Protein AF-A0A7J8Y0W6-F1 (afdb_monomer_lite)

InterPro domains:
  IPR001148 Alpha carbonic anhydrase domain [PF00194] (11-84)
  IPR001148 Alpha carbonic anhydrase domain [PS51144] (1-86)
  IPR023561 Carbonic anhydrase, alpha-class [PTHR18952] (1-84)
  IPR036398 Alpha carbonic anhydrase domain superfamily [G3DSA:3.10.200.10] (1-86)
  IPR036398 Alpha carbonic anhydrase domain superfamily [SSF51069] (1-84)

Foldseek 3Di:
DKAAAPDPPDQQRIEDEAEDDDPDDDQPLVVLVVVVVVVCPPHDDDDPSDDDDPVSNVQPVPDWDWDWAFDPDPVGHTSYIYTYRD

Organism: Gossypium aridum (NCBI:txid34290)

Radius of gyration: 15.51 Å; chains: 1; bounding box: 31×25×39 Å

Secondary structure (DSSP, 8-state):
-EEE---TT-S--EEEEE----SSSPPHHHHHHHHHHHTTTTS----------GGGG----SSEEEEEEE-SSTT--EEEEEEEE-

Sequence (86 aa):
MVHHSTDPNFNHSVAVIGLLYKLGAPDAFLSKLITNVTSMADEVQEREVGVIDPNMIGIDGKKYYRYIGSLTVPPCTEGVIWTMSR

Structure (mmCIF, N/CA/C/O backbone):
data_AF-A0A7J8Y0W6-F1
#
_entry.id   AF-A0A7J8Y0W6-F1
#
loop_
_atom_site.group_PDB
_atom_site.id
_atom_site.type_symbol
_atom_site.label_atom_id
_atom_site.label_alt_id
_atom_site.label_comp_id
_atom_site.label_asym_id
_atom_site.label_entity_id
_atom_site.label_seq_id
_atom_site.pdbx_PDB_ins_code
_atom_site.Cartn_x
_atom_site.Cartn_y
_atom_site.Cartn_z
_atom_site.occupancy
_atom_site.B_iso_or_equiv
_atom_site.auth_seq_id
_atom_site.auth_comp_id
_atom_site.auth_asym_id
_atom_site.auth_atom_id
_atom_site.pdbx_PDB_model_num
ATOM 1 N N . MET A 1 1 ? -1.603 -3.328 -0.645 1.00 87.00 1 MET A N 1
ATOM 2 C CA . MET A 1 1 ? -0.952 -4.650 -0.800 1.00 87.00 1 MET A CA 1
ATOM 3 C C . MET A 1 1 ? 0.023 -4.569 -1.959 1.00 87.00 1 MET A C 1
ATOM 5 O O . MET A 1 1 ? -0.317 -3.934 -2.949 1.00 87.00 1 MET A O 1
ATOM 9 N N . VAL A 1 2 ? 1.207 -5.164 -1.834 1.00 92.44 2 VAL A N 1
ATOM 10 C CA . VAL A 1 2 ? 2.229 -5.175 -2.890 1.00 92.44 2 VAL A CA 1
ATOM 11 C C . VAL A 1 2 ? 2.539 -6.624 -3.237 1.00 92.44 2 VAL A C 1
ATOM 13 O O . VAL A 1 2 ? 2.700 -7.445 -2.338 1.00 92.44 2 VAL A O 1
ATOM 16 N N . HIS A 1 3 ? 2.604 -6.932 -4.526 1.00 93.00 3 HIS A N 1
ATOM 17 C CA . HIS A 1 3 ? 3.043 -8.218 -5.046 1.00 93.00 3 HIS A CA 1
ATOM 18 C C . HIS A 1 3 ? 4.242 -8.006 -5.972 1.00 93.00 3 HIS A C 1
ATOM 20 O O . HIS A 1 3 ? 4.232 -7.080 -6.782 1.00 93.00 3 HIS A O 1
ATOM 26 N N . HIS A 1 4 ? 5.245 -8.874 -5.855 1.00 93.19 4 HIS A N 1
ATOM 27 C CA . HIS A 1 4 ? 6.409 -8.912 -6.733 1.00 93.19 4 HIS A CA 1
ATOM 28 C C . HIS A 1 4 ? 6.497 -10.292 -7.400 1.00 93.19 4 HIS A C 1
ATOM 30 O O . HIS A 1 4 ? 6.672 -11.301 -6.715 1.00 93.19 4 HIS A O 1
ATOM 36 N N . SER A 1 5 ? 6.368 -10.329 -8.724 1.00 89.94 5 SER A N 1
ATOM 37 C CA . SER A 1 5 ? 6.542 -11.525 -9.546 1.00 89.94 5 SER A CA 1
ATOM 38 C C . SER A 1 5 ? 8.023 -11.870 -9.688 1.00 89.94 5 SER A C 1
ATOM 40 O O . SER A 1 5 ? 8.866 -10.989 -9.849 1.00 89.94 5 SER A O 1
ATOM 42 N N . THR A 1 6 ? 8.340 -13.161 -9.656 1.00 90.56 6 THR A N 1
ATOM 43 C CA . THR A 1 6 ? 9.692 -13.689 -9.886 1.00 90.56 6 THR A CA 1
ATOM 44 C C . THR A 1 6 ? 9.909 -14.182 -11.317 1.00 90.56 6 THR A C 1
ATOM 46 O O . THR A 1 6 ? 11.010 -14.626 -11.637 1.00 90.56 6 THR A O 1
ATOM 49 N N . ASP A 1 7 ? 8.888 -14.115 -12.180 1.00 89.12 7 ASP A N 1
ATOM 50 C CA . ASP A 1 7 ? 8.999 -14.528 -13.581 1.00 89.12 7 ASP A CA 1
ATOM 51 C C . ASP A 1 7 ? 9.827 -13.502 -14.377 1.00 89.12 7 ASP A C 1
ATOM 53 O O . ASP A 1 7 ? 9.386 -12.357 -14.534 1.00 89.12 7 ASP A O 1
ATOM 57 N N . PRO A 1 8 ? 11.000 -13.888 -14.916 1.00 79.38 8 PRO A N 1
ATOM 58 C CA . PRO A 1 8 ? 11.861 -12.982 -15.674 1.00 79.38 8 PRO A CA 1
ATOM 59 C C . PRO A 1 8 ? 11.234 -12.503 -16.991 1.00 79.38 8 PRO A C 1
ATOM 61 O O . PRO A 1 8 ? 11.710 -11.529 -17.565 1.00 79.38 8 PRO A O 1
ATOM 64 N N . ASN A 1 9 ? 10.174 -13.157 -17.475 1.00 82.62 9 ASN A N 1
ATOM 65 C CA . ASN A 1 9 ? 9.475 -12.775 -18.705 1.00 82.62 9 ASN A CA 1
ATOM 66 C C . ASN A 1 9 ? 8.374 -11.733 -18.467 1.00 82.62 9 ASN A C 1
ATOM 68 O O . ASN A 1 9 ? 7.700 -11.311 -19.410 1.00 82.62 9 ASN A O 1
ATOM 72 N N . PHE A 1 10 ? 8.151 -11.329 -17.214 1.00 80.00 10 PHE A N 1
ATOM 73 C CA . PHE A 1 10 ? 7.098 -10.391 -16.871 1.00 80.00 10 PHE A CA 1
ATOM 74 C C . PHE A 1 10 ? 7.634 -8.957 -16.804 1.00 80.00 10 PHE A C 1
ATOM 76 O O . PHE A 1 10 ? 8.307 -8.566 -15.854 1.00 80.00 10 PHE A O 1
ATOM 83 N N . ASN A 1 11 ? 7.278 -8.142 -17.801 1.00 74.25 11 ASN A N 1
ATOM 84 C CA . ASN A 1 11 ? 7.769 -6.762 -17.942 1.00 74.25 11 ASN A CA 1
ATOM 85 C C . ASN A 1 11 ? 7.374 -5.811 -16.792 1.00 74.25 11 ASN A C 1
ATOM 87 O O . ASN A 1 11 ? 7.975 -4.751 -16.660 1.00 74.25 11 ASN A O 1
ATOM 91 N N . HIS A 1 12 ? 6.372 -6.159 -15.978 1.00 80.12 12 HIS A N 1
ATOM 92 C CA . HIS A 1 12 ? 5.910 -5.347 -14.847 1.00 80.12 12 HIS A CA 1
ATOM 93 C C . HIS A 1 12 ? 5.975 -6.166 -13.557 1.00 80.12 12 HIS A C 1
ATOM 95 O O . HIS A 1 12 ? 4.952 -6.629 -13.057 1.00 80.12 12 HIS A O 1
ATOM 101 N N . SER A 1 13 ? 7.175 -6.397 -13.026 1.00 86.69 13 SER A N 1
ATOM 102 C CA . SER A 1 13 ? 7.367 -7.324 -11.902 1.00 86.69 13 SER A CA 1
ATOM 103 C C . SER A 1 13 ? 6.609 -6.927 -10.632 1.00 86.69 13 SER A C 1
ATOM 105 O O . SER A 1 13 ? 6.335 -7.796 -9.813 1.00 86.69 13 SER A O 1
ATOM 107 N N . VAL A 1 14 ? 6.212 -5.660 -10.465 1.00 94.62 14 VAL A N 1
ATOM 108 C CA . VAL A 1 14 ? 5.496 -5.182 -9.274 1.00 94.62 14 VAL A CA 1
ATOM 109 C C . VAL A 1 14 ? 4.054 -4.793 -9.596 1.00 94.62 14 VAL A C 1
ATOM 111 O O . VAL A 1 14 ? 3.787 -3.988 -10.491 1.00 94.62 14 VAL A O 1
ATOM 114 N N . ALA A 1 15 ? 3.123 -5.290 -8.782 1.00 95.12 15 ALA A N 1
ATOM 115 C CA . ALA A 1 15 ? 1.734 -4.849 -8.751 1.00 95.12 15 ALA A CA 1
ATOM 116 C C . ALA A 1 15 ? 1.360 -4.330 -7.356 1.00 95.12 15 ALA A C 1
ATOM 118 O O . ALA A 1 15 ? 1.662 -4.959 -6.340 1.00 95.12 15 ALA A O 1
ATOM 119 N N . VAL A 1 16 ? 0.670 -3.191 -7.302 1.00 95.81 16 VAL A N 1
ATOM 120 C CA . VAL A 1 16 ? 0.221 -2.556 -6.060 1.00 95.81 16 VAL A CA 1
ATOM 121 C C . VAL A 1 16 ? -1.290 -2.372 -6.074 1.00 95.81 16 VAL A C 1
ATOM 123 O O . VAL A 1 16 ? -1.864 -1.835 -7.020 1.00 95.81 16 VAL A O 1
ATOM 126 N N . ILE A 1 17 ? -1.934 -2.784 -4.983 1.00 94.19 17 ILE A N 1
ATOM 127 C CA . ILE A 1 17 ? -3.334 -2.484 -4.682 1.00 94.19 17 ILE A CA 1
ATOM 128 C C . ILE A 1 17 ? -3.371 -1.414 -3.594 1.00 94.19 17 ILE A C 1
ATOM 130 O O . ILE A 1 17 ? -2.937 -1.664 -2.461 1.00 94.19 17 ILE A O 1
ATOM 134 N N . GLY A 1 18 ? -3.890 -0.240 -3.940 1.00 93.25 18 GLY A N 1
ATOM 135 C CA . GLY A 1 18 ? -4.090 0.881 -3.029 1.00 93.25 18 GLY A CA 1
ATOM 136 C C . GLY A 1 18 ? -5.543 0.997 -2.577 1.00 93.25 18 GLY A C 1
ATOM 137 O O . GLY A 1 18 ? -6.469 0.892 -3.384 1.00 93.25 18 GLY A O 1
ATOM 138 N N . LEU A 1 19 ? -5.731 1.244 -1.281 1.00 92.06 19 LEU A N 1
ATOM 139 C CA . LEU A 1 19 ? -7.021 1.569 -0.683 1.00 92.06 19 LEU A CA 1
ATOM 140 C C . LEU A 1 19 ? -6.976 2.986 -0.131 1.00 92.06 19 LEU A C 1
ATOM 142 O O . LEU A 1 19 ? -6.018 3.364 0.543 1.00 92.06 19 LEU A O 1
ATOM 146 N N . LEU A 1 20 ? -8.029 3.747 -0.406 1.00 90.38 20 LEU A N 1
ATOM 147 C CA . LEU A 1 20 ? -8.202 5.092 0.117 1.00 90.38 20 LEU A CA 1
ATOM 148 C C . LEU A 1 20 ? -9.152 5.039 1.312 1.00 90.38 20 LEU A C 1
ATOM 150 O O . LEU A 1 20 ? -10.252 4.501 1.209 1.00 90.38 20 LEU A O 1
ATOM 154 N N . TYR A 1 21 ? -8.737 5.627 2.431 1.00 90.00 21 TYR A N 1
ATOM 155 C CA . TYR A 1 21 ? -9.554 5.718 3.637 1.00 90.00 21 TYR A CA 1
ATOM 156 C C . TYR A 1 21 ? -10.165 7.110 3.767 1.00 90.00 21 TYR A C 1
ATOM 158 O O . TYR A 1 21 ? -9.555 8.118 3.408 1.00 90.00 21 TYR A O 1
ATOM 166 N N . LYS A 1 22 ? -11.376 7.163 4.321 1.00 91.88 22 LYS A N 1
ATOM 167 C CA . LYS A 1 22 ? -12.006 8.396 4.797 1.00 91.88 22 LYS A CA 1
ATOM 168 C C . LYS A 1 22 ? -12.036 8.358 6.316 1.00 91.88 22 LYS A C 1
ATOM 170 O O . LYS A 1 22 ? -12.234 7.294 6.897 1.00 91.88 22 LYS A O 1
ATOM 175 N N . LEU A 1 23 ? -11.859 9.515 6.947 1.00 94.50 23 LEU A N 1
ATOM 176 C CA . LEU A 1 23 ? -12.025 9.628 8.393 1.00 94.50 23 LEU A CA 1
ATOM 177 C C . LEU A 1 23 ? -13.449 9.218 8.780 1.00 94.50 23 LEU A C 1
ATOM 179 O O . LEU A 1 23 ? -14.416 9.603 8.120 1.00 94.50 23 LEU A O 1
ATOM 183 N N . GLY A 1 24 ? -13.563 8.427 9.841 1.00 94.75 24 GLY A N 1
ATOM 184 C CA . GLY A 1 24 ? -14.825 7.835 10.256 1.00 94.75 24 GLY A CA 1
ATOM 185 C C . GLY A 1 24 ? -14.627 6.793 11.348 1.00 94.75 24 GLY A C 1
ATOM 186 O O . GLY A 1 24 ? -13.723 6.914 12.176 1.00 94.75 24 GLY A O 1
ATOM 187 N N . ALA A 1 25 ? -15.491 5.779 11.347 1.00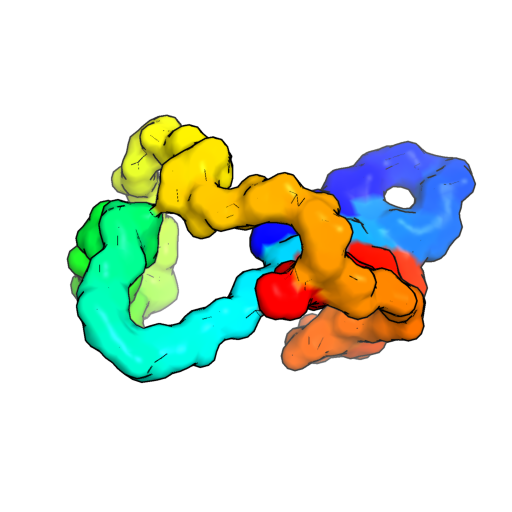 93.69 25 ALA A N 1
ATOM 188 C CA . ALA A 1 25 ? -15.395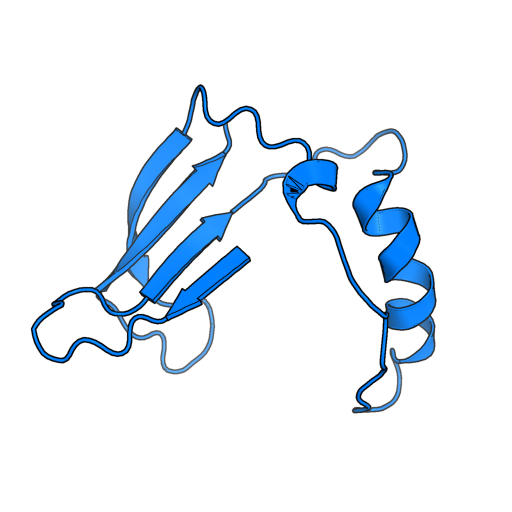 4.670 12.285 1.00 93.69 25 ALA A CA 1
ATOM 189 C C . ALA A 1 25 ? -14.066 3.901 12.117 1.00 93.69 25 ALA A C 1
ATOM 191 O O . ALA A 1 25 ? -13.545 3.835 11.000 1.00 93.69 25 ALA A O 1
ATOM 192 N N . PRO A 1 26 ? -13.527 3.306 13.198 1.00 92.50 26 PRO A N 1
ATOM 193 C CA . PRO A 1 26 ? -12.337 2.469 13.117 1.00 92.50 26 PRO A CA 1
ATOM 194 C C . PRO A 1 26 ? -12.513 1.314 12.128 1.00 92.50 26 PRO A C 1
ATOM 196 O O . PRO A 1 26 ? -13.538 0.632 12.127 1.00 92.50 26 PRO A O 1
ATOM 199 N N . ASP A 1 27 ? -11.487 1.081 11.316 1.00 91.75 27 ASP A N 1
ATOM 200 C CA . ASP A 1 27 ? -11.432 -0.064 10.416 1.00 91.75 27 ASP A CA 1
ATOM 201 C C . ASP A 1 27 ? -11.029 -1.330 11.188 1.00 91.75 27 ASP A C 1
ATOM 203 O O . ASP A 1 27 ? -10.011 -1.352 11.882 1.00 91.75 27 ASP A O 1
ATOM 207 N N . ALA A 1 28 ? -11.826 -2.394 11.065 1.00 89.50 28 ALA A N 1
ATOM 208 C CA . ALA A 1 28 ? -11.645 -3.621 11.840 1.00 89.50 28 ALA A CA 1
ATOM 209 C C . ALA A 1 28 ? -10.320 -4.340 11.539 1.00 89.50 28 ALA A C 1
ATOM 211 O O . ALA A 1 28 ? -9.766 -5.005 12.419 1.00 89.50 28 ALA A O 1
ATOM 212 N N . PHE A 1 29 ? -9.808 -4.218 10.313 1.00 90.38 29 PHE A N 1
ATOM 213 C CA . PHE A 1 29 ? -8.523 -4.781 9.928 1.00 90.38 29 PHE A CA 1
ATOM 214 C C . PHE A 1 29 ? -7.377 -3.956 10.524 1.00 90.38 29 PHE A C 1
ATOM 216 O O . PHE A 1 29 ? -6.515 -4.507 11.214 1.00 90.38 29 PHE A O 1
ATOM 223 N N . LEU A 1 30 ? -7.398 -2.632 10.345 1.00 91.38 30 LEU A N 1
ATOM 224 C CA . LEU A 1 30 ? -6.381 -1.736 10.895 1.00 91.38 30 LEU A CA 1
ATOM 225 C C . LEU A 1 30 ? -6.352 -1.770 12.423 1.00 91.38 30 LEU A C 1
ATOM 227 O O . LEU A 1 30 ? -5.266 -1.740 12.991 1.00 91.38 30 LEU A O 1
ATOM 231 N N . SER A 1 31 ? -7.493 -1.903 13.105 1.00 90.31 31 SER A N 1
ATOM 232 C CA . SER A 1 31 ? -7.533 -2.010 14.570 1.00 90.31 31 SER A CA 1
ATOM 233 C C . SER A 1 31 ? -6.747 -3.205 15.117 1.00 90.31 31 SER A C 1
ATOM 235 O O . SER A 1 31 ? -6.220 -3.114 16.220 1.00 90.31 31 SER A O 1
ATOM 237 N N . LYS A 1 32 ? -6.613 -4.302 14.359 1.00 88.06 32 LYS A N 1
ATOM 238 C CA . LYS A 1 32 ? -5.790 -5.458 14.763 1.00 88.06 32 LYS A CA 1
ATOM 239 C C . LYS A 1 32 ? -4.291 -5.193 14.627 1.00 88.06 32 LYS A C 1
ATOM 241 O O . LYS A 1 32 ? -3.490 -5.793 15.337 1.00 88.06 32 LYS A O 1
ATOM 246 N N . LEU A 1 33 ? -3.915 -4.315 13.701 1.00 88.69 33 LEU A N 1
ATOM 247 C CA . LEU A 1 33 ? -2.524 -3.994 13.394 1.00 88.69 33 LEU A CA 1
ATOM 248 C C . LEU A 1 33 ? -2.007 -2.806 14.200 1.00 88.69 33 LEU A C 1
ATOM 250 O O . LEU A 1 33 ? -0.857 -2.818 14.637 1.00 88.69 33 LEU A O 1
ATOM 254 N N . ILE A 1 34 ? -2.852 -1.792 14.404 1.00 89.19 34 ILE A N 1
ATOM 255 C CA . ILE A 1 34 ? -2.439 -0.481 14.901 1.00 89.19 34 ILE A CA 1
ATOM 256 C C . ILE A 1 34 ? -1.743 -0.594 16.254 1.00 89.19 34 ILE A C 1
ATOM 258 O O . ILE A 1 34 ? -0.700 0.013 16.419 1.00 89.19 34 ILE A O 1
ATOM 262 N N . THR A 1 35 ? -2.229 -1.438 17.170 1.00 85.31 35 THR A N 1
ATOM 263 C CA . THR A 1 35 ? -1.644 -1.611 18.509 1.00 85.31 35 THR A CA 1
ATOM 264 C C . THR A 1 35 ? -0.189 -2.07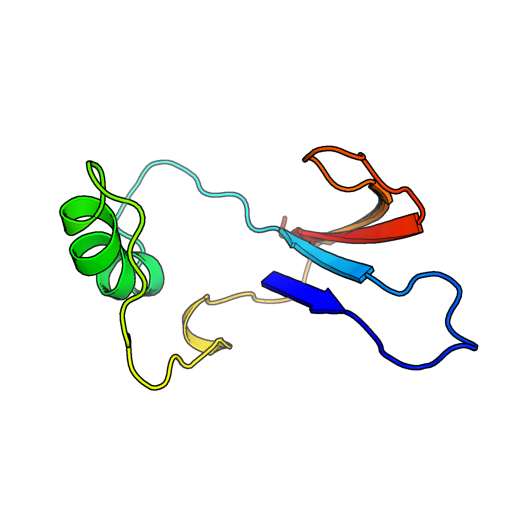4 18.457 1.00 85.31 35 THR A C 1
ATOM 266 O O . THR A 1 35 ? 0.644 -1.578 19.214 1.00 85.31 35 THR A O 1
ATOM 269 N N . ASN A 1 36 ? 0.133 -2.992 17.542 1.00 85.69 36 ASN A N 1
ATOM 270 C CA . ASN A 1 36 ? 1.506 -3.451 17.351 1.00 85.69 36 ASN A CA 1
ATOM 271 C C . ASN A 1 36 ? 2.360 -2.339 16.738 1.00 85.69 36 ASN A C 1
ATOM 273 O O . ASN A 1 36 ? 3.446 -2.067 17.244 1.00 85.69 36 ASN A O 1
ATOM 277 N N . VAL A 1 37 ? 1.825 -1.642 15.732 1.00 87.19 37 VAL A N 1
ATOM 278 C CA . VAL A 1 37 ? 2.513 -0.547 15.036 1.00 87.19 37 VAL A CA 1
ATOM 279 C C . VAL A 1 37 ? 2.843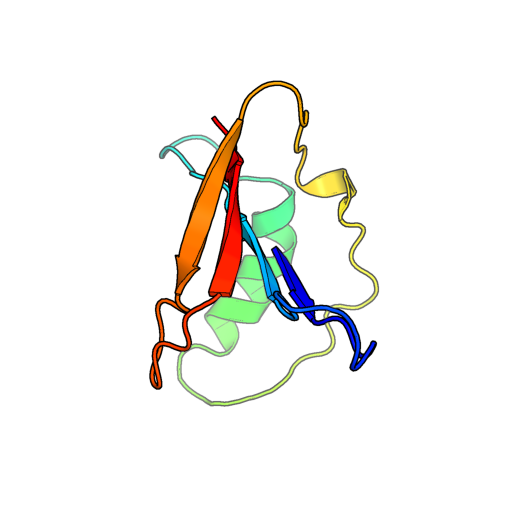 0.618 15.975 1.00 87.19 37 VAL A C 1
ATOM 281 O O . VAL A 1 37 ? 3.987 1.062 15.995 1.00 87.19 37 VAL A O 1
ATOM 284 N N . THR A 1 38 ? 1.901 1.109 16.794 1.00 87.06 38 THR A N 1
ATOM 285 C CA . THR A 1 38 ? 2.161 2.268 17.674 1.00 87.06 38 THR A CA 1
ATOM 286 C C . THR A 1 38 ? 3.231 1.984 18.715 1.00 87.06 38 THR A C 1
ATOM 288 O O . THR A 1 38 ? 3.990 2.876 19.072 1.00 87.06 38 THR A O 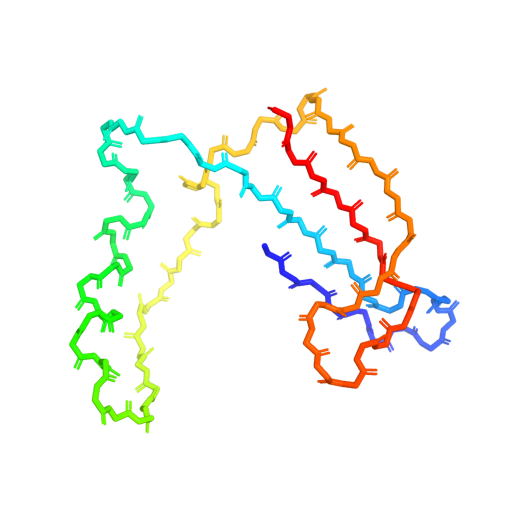1
ATOM 291 N N . SER A 1 39 ? 3.322 0.746 19.196 1.00 84.81 39 SER A N 1
ATOM 292 C CA . SER A 1 39 ? 4.343 0.362 20.176 1.00 84.81 39 SER A CA 1
ATOM 293 C C . SER A 1 39 ? 5.752 0.189 19.590 1.00 84.81 39 SER A C 1
ATOM 295 O O . SER A 1 39 ? 6.660 -0.200 20.317 1.00 84.81 39 SER A O 1
ATOM 297 N N . MET A 1 40 ? 5.921 0.438 18.288 1.00 86.81 40 MET A N 1
ATOM 298 C CA . MET A 1 40 ? 7.192 0.383 17.557 1.00 86.81 40 MET A CA 1
ATOM 299 C C . MET A 1 40 ? 7.568 1.752 16.968 1.00 86.81 40 MET A C 1
ATOM 301 O O . MET A 1 40 ? 8.426 1.833 16.099 1.00 86.81 40 MET A O 1
ATOM 305 N N . ALA A 1 41 ? 6.909 2.836 17.392 1.00 85.94 41 ALA A N 1
ATOM 306 C CA . ALA A 1 41 ? 7.120 4.162 16.808 1.00 85.94 41 ALA A CA 1
ATOM 307 C C . ALA A 1 41 ? 8.560 4.686 16.978 1.00 85.94 41 ALA A C 1
ATOM 309 O O . ALA A 1 41 ? 9.045 5.414 16.114 1.00 85.94 41 ALA A O 1
ATOM 310 N N . ASP A 1 42 ? 9.231 4.292 18.062 1.00 87.62 42 ASP A N 1
ATOM 311 C CA . ASP A 1 42 ? 10.534 4.837 18.456 1.00 87.62 42 ASP A CA 1
ATOM 312 C C . ASP A 1 42 ? 11.725 3.953 18.048 1.00 87.62 42 ASP A C 1
ATOM 314 O O . ASP A 1 42 ? 12.874 4.385 18.136 1.00 87.62 42 ASP A O 1
ATOM 318 N N . GLU A 1 43 ? 11.482 2.722 17.584 1.00 85.94 43 GLU A N 1
ATOM 319 C CA . GLU A 1 43 ? 12.540 1.756 17.278 1.00 85.94 43 GLU A CA 1
ATOM 320 C C . GLU A 1 43 ? 12.231 0.931 16.026 1.00 85.94 43 GLU A C 1
ATOM 322 O O . GLU A 1 43 ? 11.116 0.449 15.822 1.00 85.94 43 GLU A O 1
ATOM 327 N N . VAL A 1 44 ? 13.257 0.699 15.202 1.00 84.44 44 VAL A N 1
ATOM 328 C CA . VAL A 1 44 ? 13.157 -0.214 14.058 1.00 84.44 44 VAL A CA 1
ATOM 329 C C . VAL A 1 44 ? 13.202 -1.645 14.579 1.00 84.44 44 VAL A C 1
ATOM 331 O O . VAL A 1 44 ? 14.261 -2.160 14.931 1.00 84.44 44 VAL A O 1
ATOM 334 N N . GLN A 1 45 ? 12.039 -2.280 14.632 1.00 85.00 45 GLN A N 1
ATOM 335 C CA . GLN A 1 45 ? 11.878 -3.661 15.068 1.00 85.00 45 GLN A CA 1
ATOM 336 C C . GLN A 1 45 ? 10.974 -4.420 14.092 1.00 85.00 45 GLN A C 1
ATOM 338 O O . GLN A 1 45 ? 10.221 -3.821 13.325 1.00 85.00 45 GLN A O 1
ATOM 343 N N . GLU A 1 46 ? 11.014 -5.746 14.151 1.00 86.12 46 GLU A N 1
ATOM 344 C CA . GLU A 1 46 ? 10.041 -6.618 13.493 1.00 86.12 46 GLU A CA 1
ATOM 345 C C . GLU A 1 46 ? 9.178 -7.302 14.553 1.00 86.12 46 GLU A C 1
ATOM 347 O O . GLU A 1 46 ? 9.644 -7.594 15.657 1.00 86.12 46 GLU A O 1
ATOM 352 N N . ARG A 1 47 ? 7.908 -7.560 14.229 1.00 84.12 47 ARG A N 1
ATOM 353 C CA . ARG A 1 47 ? 7.000 -8.294 15.113 1.00 84.12 47 ARG A CA 1
ATOM 354 C C . ARG A 1 47 ? 6.190 -9.323 14.361 1.00 84.12 47 ARG A C 1
ATOM 356 O O . ARG A 1 47 ? 5.637 -9.051 13.297 1.00 84.12 47 ARG A O 1
ATOM 363 N N . GLU A 1 48 ? 6.055 -10.482 14.986 1.00 85.00 48 GLU A N 1
ATOM 364 C CA . GLU A 1 48 ? 5.148 -11.515 14.527 1.00 85.00 48 GLU A CA 1
ATOM 365 C C . GLU A 1 48 ? 3.710 -11.133 14.900 1.00 85.00 48 GLU A C 1
ATOM 367 O O . GLU A 1 48 ? 3.340 -11.055 16.070 1.00 85.00 48 GLU A O 1
ATOM 372 N N . VAL A 1 49 ? 2.895 -10.863 13.883 1.00 85.31 49 VAL A N 1
ATOM 373 C CA . VAL A 1 49 ? 1.470 -10.511 14.019 1.00 85.31 49 VAL A CA 1
ATOM 374 C C . VAL A 1 49 ? 0.544 -11.706 13.754 1.00 85.31 49 VAL A C 1
ATOM 376 O O . VAL A 1 49 ? -0.676 -11.555 13.698 1.00 85.31 49 VAL A O 1
ATOM 379 N N . GLY A 1 50 ? 1.127 -12.901 13.606 1.00 86.81 50 GLY A N 1
ATOM 380 C CA . GLY A 1 50 ? 0.430 -14.134 13.256 1.00 86.81 50 GLY A CA 1
ATOM 381 C C . GLY A 1 50 ? -0.109 -14.140 11.824 1.00 86.81 50 GLY A C 1
ATOM 382 O O . GLY A 1 50 ? 0.306 -13.364 10.961 1.00 86.81 50 GLY A O 1
ATOM 383 N N . VAL A 1 51 ? -1.051 -15.049 11.564 1.00 88.19 51 VAL A N 1
ATOM 384 C CA . VAL A 1 51 ? -1.706 -15.166 10.257 1.00 88.19 51 VAL A CA 1
ATOM 385 C C . VAL A 1 51 ? -2.759 -14.071 10.109 1.00 88.19 51 VAL A C 1
ATOM 387 O O . VAL A 1 51 ? -3.713 -13.995 10.883 1.00 88.19 51 VAL A O 1
ATOM 390 N N . ILE A 1 52 ? -2.608 -13.251 9.072 1.00 87.12 52 ILE A N 1
ATOM 391 C CA . ILE A 1 52 ? -3.565 -12.209 8.708 1.00 87.12 52 ILE A CA 1
ATOM 392 C C . ILE A 1 52 ? -4.336 -12.658 7.474 1.00 87.12 52 ILE A C 1
ATOM 394 O O . ILE A 1 52 ? -3.742 -12.881 6.423 1.00 87.12 52 ILE A O 1
ATOM 398 N N . ASP A 1 53 ? -5.660 -12.742 7.594 1.00 87.62 53 ASP A N 1
ATOM 399 C CA . ASP A 1 53 ? -6.551 -12.982 6.459 1.00 87.62 53 ASP A CA 1
ATOM 400 C C . ASP A 1 53 ? -6.759 -11.680 5.654 1.00 87.62 53 ASP A C 1
ATOM 402 O O . ASP A 1 53 ? -7.382 -10.739 6.166 1.00 87.62 53 ASP A O 1
ATOM 406 N N . PRO A 1 54 ? -6.281 -11.594 4.396 1.00 85.31 54 PRO A N 1
ATOM 407 C CA . PRO A 1 54 ? -6.449 -10.401 3.571 1.00 85.31 54 PRO A CA 1
ATOM 408 C C . PRO A 1 54 ? -7.907 -10.104 3.202 1.00 85.31 54 PRO A C 1
ATOM 410 O O . PRO A 1 54 ? -8.221 -8.963 2.864 1.00 85.31 54 PRO A O 1
ATOM 413 N N . ASN A 1 55 ? -8.814 -11.084 3.286 1.00 87.56 55 ASN A N 1
ATOM 414 C CA . ASN A 1 55 ? -10.235 -10.870 2.993 1.00 87.56 55 ASN A CA 1
ATOM 415 C C . ASN A 1 55 ? -10.892 -9.903 3.990 1.00 87.56 55 ASN A C 1
ATOM 417 O O . ASN A 1 55 ? -11.871 -9.238 3.654 1.00 87.56 55 ASN A O 1
ATOM 421 N N . MET A 1 56 ? -10.318 -9.758 5.190 1.00 88.06 56 MET A N 1
ATOM 422 C CA . MET A 1 56 ? -10.791 -8.811 6.205 1.00 88.06 56 MET A CA 1
ATOM 423 C C . MET A 1 56 ? -10.643 -7.341 5.793 1.00 88.06 56 MET A C 1
ATOM 425 O O . MET A 1 56 ? -11.276 -6.488 6.405 1.00 88.06 56 MET A O 1
ATOM 429 N N . ILE A 1 57 ? -9.834 -7.035 4.772 1.00 88.50 57 ILE A N 1
ATOM 430 C CA . ILE A 1 57 ? -9.667 -5.670 4.252 1.00 88.50 57 ILE A CA 1
ATOM 431 C C . ILE A 1 57 ? -10.958 -5.187 3.555 1.00 88.50 57 ILE A C 1
ATOM 433 O O . ILE A 1 57 ? -11.188 -3.989 3.432 1.00 88.50 57 ILE A O 1
ATOM 437 N N . GLY A 1 58 ? -11.824 -6.103 3.100 1.00 81.25 58 GLY A N 1
ATOM 438 C CA . GLY A 1 58 ? -13.133 -5.742 2.544 1.00 81.25 58 GLY A CA 1
ATOM 439 C C . GLY A 1 58 ? -13.086 -5.081 1.161 1.00 81.25 58 GLY A C 1
ATOM 440 O O . GLY A 1 58 ? -13.959 -4.281 0.832 1.00 81.25 58 GLY A O 1
ATOM 441 N N . ILE A 1 59 ? -12.085 -5.404 0.334 1.00 81.38 59 ILE A N 1
ATOM 442 C CA . ILE A 1 59 ? -12.001 -4.909 -1.050 1.00 81.38 59 ILE A CA 1
ATOM 443 C C . ILE A 1 59 ? -13.095 -5.582 -1.883 1.00 81.38 59 ILE A C 1
ATOM 445 O O . ILE A 1 59 ? -13.037 -6.785 -2.125 1.00 81.38 59 ILE A O 1
ATOM 449 N N . ASP A 1 60 ? -14.075 -4.814 -2.362 1.00 75.88 60 ASP A N 1
ATOM 450 C CA . ASP A 1 60 ? -15.160 -5.360 -3.187 1.00 75.88 60 ASP A CA 1
ATOM 451 C C . ASP A 1 60 ? -14.719 -5.694 -4.628 1.00 75.88 60 ASP A C 1
ATOM 453 O O . ASP A 1 60 ? -15.367 -6.491 -5.307 1.00 75.88 60 ASP A O 1
ATOM 457 N N . GLY A 1 61 ? -13.618 -5.086 -5.090 1.00 72.38 61 GLY A N 1
ATOM 458 C CA . GLY A 1 61 ? -13.026 -5.268 -6.416 1.00 72.38 61 GLY A CA 1
ATOM 459 C C . GLY A 1 61 ? -13.867 -4.741 -7.586 1.00 72.38 61 GLY A C 1
ATOM 460 O O . GLY A 1 61 ? -13.512 -4.980 -8.740 1.00 72.38 61 GLY A O 1
ATOM 461 N N . LYS A 1 62 ? -14.977 -4.033 -7.338 1.00 77.38 62 LYS A N 1
ATOM 462 C CA . LYS A 1 62 ? -15.984 -3.722 -8.369 1.00 77.38 62 LYS A CA 1
ATOM 463 C C . LYS A 1 62 ? -15.650 -2.485 -9.188 1.00 77.38 62 LYS A C 1
ATOM 465 O O . LYS A 1 62 ? -16.030 -2.408 -10.356 1.00 77.38 62 LYS A O 1
ATOM 470 N N . LYS A 1 63 ? -14.978 -1.494 -8.594 1.00 88.31 63 LYS A N 1
ATOM 471 C CA . LYS A 1 63 ? -14.580 -0.252 -9.273 1.00 88.31 63 LYS A CA 1
ATOM 472 C C . LYS A 1 63 ? -13.176 0.144 -8.843 1.00 88.31 63 LYS A C 1
ATOM 474 O O . LYS A 1 63 ? -12.915 0.338 -7.662 1.00 88.31 63 LYS A O 1
ATOM 479 N N . TYR A 1 64 ? -12.289 0.303 -9.816 1.00 93.19 64 TYR A N 1
ATOM 480 C CA . TYR A 1 64 ? -10.912 0.702 -9.568 1.00 93.19 64 TYR A CA 1
ATOM 481 C C . TYR A 1 64 ? -10.371 1.564 -10.706 1.00 93.19 64 TYR A C 1
ATOM 483 O O . TYR A 1 64 ? -10.819 1.463 -11.849 1.00 93.19 64 TYR A O 1
ATOM 491 N N . TYR A 1 65 ? -9.376 2.386 -10.388 1.00 94.75 65 TYR A N 1
ATOM 492 C CA . TYR A 1 65 ? -8.516 3.021 -11.381 1.00 94.75 6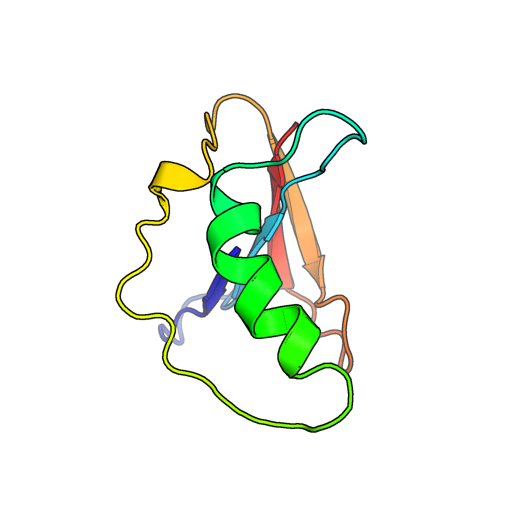5 TYR A CA 1
ATOM 493 C C . TYR A 1 65 ? -7.268 2.163 -11.566 1.00 94.75 65 TYR A C 1
ATOM 495 O O . TYR A 1 65 ? -6.680 1.710 -10.582 1.00 94.75 65 TYR A O 1
ATOM 503 N N . ARG A 1 66 ? -6.869 1.922 -12.818 1.00 95.31 66 ARG A N 1
ATOM 504 C CA . ARG A 1 66 ? -5.677 1.135 -13.150 1.00 95.31 66 ARG A CA 1
ATOM 505 C C . ARG A 1 66 ? -4.737 1.956 -14.014 1.00 95.31 66 ARG A C 1
ATOM 507 O O . ARG A 1 66 ? -5.174 2.504 -15.022 1.00 95.31 66 ARG A O 1
ATOM 514 N N . TYR A 1 67 ? -3.465 2.009 -13.641 1.00 95.94 67 TYR A N 1
ATOM 515 C CA . TYR A 1 67 ? -2.433 2.674 -14.430 1.00 95.94 67 TYR A CA 1
ATOM 516 C C . TYR A 1 67 ? -1.064 2.031 -14.198 1.00 95.94 67 TYR A C 1
ATOM 518 O O . TYR A 1 67 ? -0.854 1.330 -13.208 1.00 95.94 67 TYR A O 1
ATOM 526 N N . ILE A 1 68 ? -0.144 2.261 -15.132 1.00 96.81 68 ILE A N 1
ATOM 527 C CA . ILE A 1 68 ? 1.271 1.931 -14.961 1.00 96.81 68 ILE A CA 1
ATOM 528 C C . ILE A 1 68 ? 1.954 3.185 -14.419 1.00 96.81 68 ILE A C 1
ATOM 530 O O . ILE A 1 68 ? 1.798 4.265 -14.985 1.00 96.81 68 ILE A O 1
ATOM 534 N N . GLY A 1 69 ? 2.663 3.048 -13.305 1.00 96.25 69 GLY A N 1
ATOM 535 C CA . GLY A 1 69 ? 3.364 4.139 -12.639 1.00 96.25 69 GLY A CA 1
ATOM 536 C C . GLY A 1 69 ? 4.691 3.674 -12.056 1.00 96.25 69 GLY A C 1
ATOM 537 O O . GLY A 1 69 ? 5.336 2.777 -12.599 1.00 96.25 69 GLY A O 1
ATOM 538 N N . SER A 1 70 ? 5.079 4.269 -10.933 1.00 96.38 70 SER A N 1
ATOM 539 C CA . SER A 1 70 ? 6.326 3.965 -10.235 1.00 96.38 70 SER A CA 1
ATOM 540 C C . SER A 1 70 ? 6.110 3.652 -8.756 1.00 96.38 70 SER A C 1
ATOM 542 O O . SER A 1 70 ? 5.008 3.809 -8.219 1.00 96.38 70 SER A O 1
ATOM 544 N N . LEU A 1 71 ? 7.164 3.184 -8.087 1.00 96.00 71 LEU A N 1
ATOM 545 C CA . LEU A 1 71 ? 7.223 3.162 -6.630 1.00 96.00 71 LEU A CA 1
ATOM 546 C C . LEU A 1 71 ? 7.205 4.597 -6.087 1.00 96.00 71 LEU A C 1
ATOM 548 O O . LEU A 1 71 ? 7.890 5.478 -6.595 1.00 96.00 71 LEU A O 1
ATOM 552 N N . THR A 1 72 ? 6.464 4.822 -5.005 1.00 96.00 72 THR A N 1
ATOM 553 C CA . THR A 1 72 ? 6.375 6.131 -4.330 1.00 96.00 72 THR A CA 1
ATOM 554 C C . THR A 1 72 ? 7.473 6.333 -3.284 1.00 96.00 72 THR A C 1
ATOM 556 O O . THR A 1 72 ? 7.365 7.202 -2.423 1.00 96.00 72 THR A O 1
ATOM 559 N N . VAL A 1 73 ? 8.506 5.493 -3.327 1.00 94.50 73 VAL A N 1
ATOM 560 C CA . VAL A 1 73 ? 9.688 5.534 -2.466 1.00 94.50 73 VAL A CA 1
ATOM 561 C C . VAL A 1 73 ? 10.935 5.396 -3.342 1.00 94.50 73 VAL A C 1
ATOM 563 O O . VAL A 1 73 ? 10.865 4.713 -4.371 1.00 94.50 73 VAL A O 1
ATOM 566 N N . PRO A 1 74 ? 12.075 6.006 -2.971 1.00 95.94 74 PRO A N 1
ATOM 567 C CA . PRO A 1 74 ? 13.331 5.827 -3.696 1.00 95.94 74 PRO A CA 1
ATOM 568 C C . PRO A 1 74 ? 13.677 4.335 -3.878 1.00 95.94 74 PRO A C 1
ATOM 570 O O . PRO A 1 74 ? 13.483 3.563 -2.938 1.00 95.94 74 PRO A O 1
ATOM 573 N N . PRO A 1 75 ? 14.172 3.904 -5.056 1.00 94.62 75 PRO A N 1
ATOM 574 C CA . PRO A 1 75 ? 14.628 4.702 -6.202 1.00 94.62 75 PRO A CA 1
ATOM 575 C C . PRO A 1 75 ? 13.528 5.066 -7.221 1.00 94.62 75 PRO A C 1
ATOM 577 O O . PRO A 1 75 ? 13.842 5.413 -8.354 1.00 94.62 75 PRO A O 1
ATOM 580 N N . CYS A 1 76 ? 12.249 4.995 -6.841 1.00 93.88 76 CYS A N 1
ATOM 581 C CA . CYS A 1 76 ? 11.109 5.365 -7.686 1.00 93.88 76 CYS A CA 1
ATOM 582 C C . CYS A 1 76 ? 11.004 4.543 -8.984 1.00 93.88 76 CYS A C 1
ATOM 584 O O . CYS A 1 76 ? 10.646 5.075 -10.032 1.00 93.88 76 CYS A O 1
ATOM 586 N N . THR A 1 77 ? 11.321 3.245 -8.921 1.00 93.31 77 THR A N 1
ATOM 587 C CA . THR A 1 77 ? 11.294 2.327 -10.072 1.00 93.31 77 THR A CA 1
ATOM 588 C C . THR A 1 77 ? 9.954 2.379 -10.805 1.00 93.31 77 THR A C 1
ATOM 590 O O . THR A 1 77 ? 8.906 2.215 -10.178 1.00 93.31 77 THR A O 1
ATOM 593 N N . GLU A 1 78 ? 9.993 2.608 -12.118 1.00 94.81 78 GLU A N 1
ATOM 594 C CA . GLU A 1 78 ? 8.825 2.624 -13.007 1.00 94.81 78 GLU A CA 1
ATOM 595 C C . GLU A 1 78 ? 8.347 1.209 -13.376 1.00 94.81 78 GLU A C 1
ATOM 597 O O . GLU A 1 78 ? 8.951 0.208 -12.995 1.00 94.81 78 GLU A O 1
ATOM 602 N N . GLY A 1 79 ? 7.242 1.114 -14.121 1.00 93.44 79 GLY A N 1
ATOM 603 C CA . GLY A 1 79 ? 6.682 -0.170 -14.555 1.00 93.44 79 GLY A CA 1
ATOM 604 C C . GLY A 1 79 ? 5.863 -0.879 -13.473 1.00 93.44 79 GLY A C 1
ATOM 605 O O . GLY A 1 79 ? 5.651 -2.087 -13.543 1.00 93.44 79 GLY A O 1
ATOM 606 N N . VAL A 1 80 ? 5.375 -0.142 -12.473 1.00 96.06 80 VAL A N 1
ATOM 607 C CA . VAL A 1 80 ? 4.518 -0.682 -11.411 1.00 96.06 80 VAL A CA 1
ATOM 608 C C . VAL A 1 80 ? 3.057 -0.633 -11.848 1.00 96.06 80 VAL A C 1
ATOM 610 O O . VAL A 1 80 ? 2.546 0.438 -12.180 1.00 96.06 80 VAL A O 1
ATOM 613 N N . ILE A 1 81 ? 2.350 -1.765 -11.805 1.00 96.44 81 ILE A N 1
ATOM 614 C CA . ILE A 1 81 ? 0.903 -1.802 -12.064 1.00 96.44 81 ILE A CA 1
ATOM 615 C C . ILE A 1 81 ? 0.164 -1.364 -10.800 1.00 96.44 81 ILE A C 1
ATOM 617 O O . ILE A 1 81 ? 0.094 -2.109 -9.825 1.00 96.44 81 ILE A O 1
ATOM 621 N N . TRP A 1 82 ? -0.444 -0.183 -10.829 1.00 96.94 82 TRP A N 1
ATOM 622 C CA . TRP A 1 82 ? -1.269 0.330 -9.742 1.00 96.94 82 TRP A CA 1
ATOM 623 C C . TRP A 1 82 ? -2.747 0.027 -9.973 1.00 96.94 82 TRP A C 1
ATOM 625 O O . TRP A 1 82 ? -3.293 0.282 -11.047 1.00 96.94 82 TRP A O 1
ATOM 635 N N . THR A 1 83 ? -3.405 -0.490 -8.938 1.00 95.31 83 THR A N 1
ATOM 636 C CA . THR A 1 83 ? -4.855 -0.683 -8.858 1.00 95.31 83 THR A CA 1
ATOM 637 C C . THR A 1 83 ? -5.375 0.067 -7.638 1.00 95.31 83 THR A C 1
ATOM 639 O O . THR A 1 83 ? -5.161 -0.359 -6.506 1.00 95.31 83 THR A O 1
ATOM 642 N N . MET A 1 84 ? -6.048 1.192 -7.857 1.00 94.06 84 MET A N 1
ATOM 643 C CA . MET A 1 84 ? -6.594 2.027 -6.788 1.00 94.06 84 MET A CA 1
ATOM 644 C C . MET A 1 84 ? -8.083 1.748 -6.620 1.00 94.06 84 MET A C 1
ATOM 646 O O . MET A 1 84 ? -8.856 1.992 -7.549 1.00 94.06 84 MET A O 1
ATOM 650 N N . SER A 1 85 ? -8.476 1.250 -5.446 1.00 89.06 85 SER A N 1
ATOM 651 C CA . SER A 1 85 ? -9.885 1.063 -5.083 1.00 89.06 85 SER A CA 1
ATOM 652 C C . SER A 1 85 ? -10.616 2.402 -5.113 1.00 89.06 85 SER A C 1
ATOM 654 O O . SER A 1 85 ? -10.101 3.398 -4.596 1.00 89.06 85 SER A O 1
ATOM 656 N N . ARG A 1 86 ? -11.802 2.425 -5.727 1.00 79.06 86 ARG A N 1
ATOM 657 C CA . ARG A 1 86 ? -12.678 3.601 -5.764 1.00 79.06 86 ARG A CA 1
ATOM 658 C C . ARG A 1 86 ? -13.627 3.643 -4.572 1.00 79.06 86 ARG A C 1
ATOM 660 O O . ARG A 1 86 ? -14.114 2.563 -4.185 1.00 79.06 86 ARG A O 1
#

pLDDT: mean 89.31, std 5.61, range [72.38, 96.94]